Protein AF-A0A969GFQ6-F1 (afdb_monomer_lite)

Radius of gyration: 11.46 Å; chains: 1; bounding box: 30×20×28 Å

Sequence (63 aa):
MCNPHNPLGIIFSRRELIRMAEICIKHKVLIVSDEIHAELLLDNNKFTPMAKLSKEIEKIQLL

Structure (mmCIF, N/CA/C/O backbone):
data_AF-A0A969GFQ6-F1
#
_entry.id   AF-A0A969GFQ6-F1
#
loop_
_atom_site.group_PDB
_atom_site.id
_atom_site.type_symbol
_atom_site.label_atom_id
_atom_site.label_alt_id
_atom_site.label_comp_id
_atom_site.label_asym_id
_atom_site.label_entity_id
_atom_site.label_seq_id
_atom_site.pdbx_PDB_ins_code
_atom_site.Cartn_x
_atom_site.Cartn_y
_atom_site.Cartn_z
_atom_site.occupancy
_atom_site.B_iso_or_equiv
_atom_site.auth_seq_id
_atom_site.auth_comp_id
_atom_site.auth_asym_id
_atom_site.auth_atom_id
_atom_site.pdbx_PDB_model_num
ATOM 1 N N . MET A 1 1 ? -7.410 -3.390 -3.213 1.00 91.88 1 MET A N 1
ATOM 2 C CA . MET A 1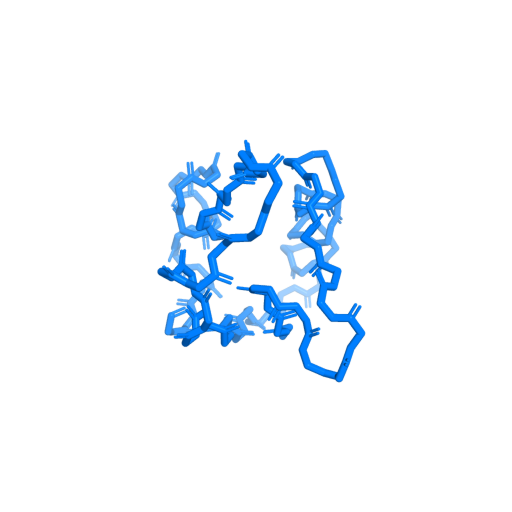 1 ? -6.593 -2.594 -4.155 1.00 91.88 1 MET A CA 1
ATOM 3 C C . MET A 1 1 ? -5.387 -3.439 -4.533 1.00 91.88 1 MET A C 1
ATOM 5 O O . MET A 1 1 ? -4.898 -4.141 -3.665 1.00 91.88 1 MET A O 1
ATOM 9 N N . CYS A 1 2 ? -4.930 -3.389 -5.784 1.00 96.94 2 CYS A N 1
ATOM 10 C CA . CYS A 1 2 ? -3.693 -4.037 -6.232 1.00 96.94 2 CYS A CA 1
ATOM 11 C C . CYS A 1 2 ? -2.688 -2.939 -6.611 1.00 96.94 2 CYS A C 1
ATOM 13 O O . CYS A 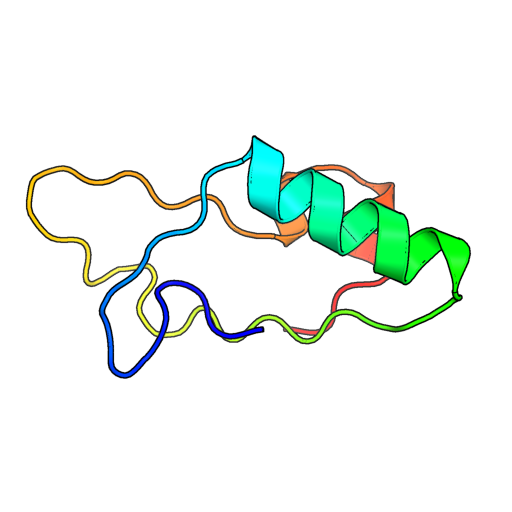1 2 ? -3.032 -2.073 -7.418 1.00 96.94 2 CYS A O 1
ATOM 15 N N . ASN A 1 3 ? -1.512 -2.917 -5.979 1.00 96.56 3 ASN A N 1
ATOM 16 C CA . ASN A 1 3 ? -0.475 -1.902 -6.176 1.00 96.56 3 ASN A CA 1
ATOM 17 C C . ASN A 1 3 ? 0.918 -2.525 -5.958 1.00 96.56 3 ASN A C 1
ATOM 19 O O . ASN A 1 3 ? 1.208 -2.900 -4.827 1.00 96.56 3 ASN A O 1
ATOM 23 N N . PRO A 1 4 ? 1.805 -2.587 -6.968 1.00 97.12 4 PRO A N 1
ATOM 24 C CA . PRO A 1 4 ? 1.608 -2.152 -8.355 1.00 97.12 4 PRO A CA 1
ATOM 25 C C . PRO A 1 4 ? 0.440 -2.863 -9.059 1.00 97.12 4 PRO A C 1
ATOM 27 O O . PRO A 1 4 ? 0.244 -4.065 -8.905 1.00 97.12 4 PRO A O 1
ATOM 30 N N . HIS A 1 5 ? -0.370 -2.108 -9.803 1.00 96.56 5 HIS A N 1
ATOM 31 C CA . HIS A 1 5 ? -1.646 -2.581 -10.340 1.00 96.56 5 HIS A CA 1
ATOM 32 C C . HIS A 1 5 ? -1.466 -3.515 -11.542 1.00 96.56 5 HIS A C 1
ATOM 34 O O . HIS A 1 5 ? -1.049 -3.082 -12.612 1.00 96.56 5 HIS A O 1
ATOM 40 N N . ASN A 1 6 ? -1.883 -4.771 -11.416 1.00 94.94 6 ASN A N 1
ATOM 41 C CA . ASN A 1 6 ? -2.092 -5.677 -12.550 1.00 94.94 6 ASN A CA 1
ATOM 42 C C . ASN A 1 6 ? -3.471 -5.403 -13.195 1.00 94.94 6 ASN A C 1
ATOM 44 O O . ASN A 1 6 ? -4.460 -5.378 -12.455 1.00 94.94 6 ASN A O 1
ATOM 48 N N . PRO A 1 7 ? -3.583 -5.190 -14.525 1.00 95.44 7 PRO A N 1
ATOM 49 C CA . PRO A 1 7 ? -2.586 -5.466 -15.578 1.00 95.44 7 PRO A CA 1
ATOM 50 C C . PRO A 1 7 ? -1.761 -4.276 -16.072 1.00 95.44 7 PRO A C 1
ATOM 52 O O . PRO A 1 7 ? -0.938 -4.438 -16.966 1.00 95.44 7 PRO A O 1
ATOM 55 N N . LEU A 1 8 ? -1.979 -3.077 -15.535 1.00 94.94 8 LEU A N 1
ATOM 56 C CA . LEU A 1 8 ? -1.478 -1.838 -16.142 1.00 94.94 8 LEU A CA 1
ATOM 57 C C . LEU A 1 8 ? -0.089 -1.395 -15.655 1.00 94.94 8 LEU A C 1
ATOM 59 O O . LEU A 1 8 ? 0.461 -0.438 -16.188 1.00 94.94 8 LEU A O 1
ATOM 63 N N . GLY A 1 9 ? 0.460 -2.033 -14.622 1.00 94.00 9 GLY A N 1
ATOM 64 C CA . GLY A 1 9 ? 1.715 -1.632 -13.984 1.00 94.00 9 GLY A CA 1
ATOM 65 C C . GLY A 1 9 ? 1.644 -0.287 -13.251 1.00 94.00 9 GLY A C 1
ATOM 66 O O . GLY A 1 9 ? 2.682 0.292 -12.944 1.00 94.00 9 GLY A O 1
ATOM 67 N N . ILE A 1 10 ? 0.443 0.237 -12.974 1.00 95.81 10 ILE A N 1
ATOM 68 C CA . ILE A 1 10 ? 0.280 1.544 -12.319 1.00 95.81 10 ILE A CA 1
ATOM 69 C C . ILE A 1 10 ? 0.773 1.457 -10.876 1.00 95.81 10 ILE A C 1
ATOM 71 O O . ILE A 1 10 ? 0.325 0.604 -10.111 1.00 95.81 10 ILE A O 1
ATOM 75 N N . ILE A 1 11 ? 1.648 2.384 -10.494 1.00 96.75 11 ILE A N 1
ATOM 76 C CA . ILE A 1 11 ? 2.088 2.569 -9.113 1.00 96.75 11 ILE A CA 1
ATOM 77 C C . ILE A 1 11 ? 1.413 3.827 -8.581 1.00 96.75 11 ILE A C 1
ATOM 79 O O . ILE A 1 11 ? 1.701 4.936 -9.034 1.00 96.75 11 ILE A O 1
ATOM 83 N N . PHE A 1 12 ? 0.500 3.661 -7.626 1.00 97.00 12 PHE A N 1
ATOM 84 C CA . PHE A 1 12 ? -0.216 4.797 -7.050 1.00 97.00 12 PHE A CA 1
ATOM 85 C C . PHE A 1 12 ? 0.718 5.661 -6.206 1.00 97.00 12 PHE A C 1
ATOM 87 O O . PHE A 1 12 ? 1.502 5.169 -5.387 1.00 97.00 12 PHE A O 1
ATOM 94 N N . SER A 1 13 ? 0.597 6.975 -6.364 1.00 96.50 13 SER A N 1
ATOM 95 C CA . SER A 1 13 ? 1.329 7.932 -5.547 1.00 96.50 13 SER A CA 1
ATOM 96 C C . SER A 1 13 ? 0.850 7.893 -4.096 1.00 96.50 13 SER A C 1
ATOM 98 O O . SER A 1 13 ? -0.309 7.596 -3.794 1.00 96.50 13 SER A O 1
ATOM 100 N N . ARG A 1 14 ? 1.718 8.316 -3.169 1.00 96.75 14 ARG A N 1
ATOM 101 C CA . ARG A 1 14 ? 1.369 8.443 -1.744 1.00 96.75 14 ARG A CA 1
ATOM 102 C C . ARG A 1 14 ? 0.077 9.241 -1.515 1.00 96.75 14 ARG A C 1
ATOM 104 O O . ARG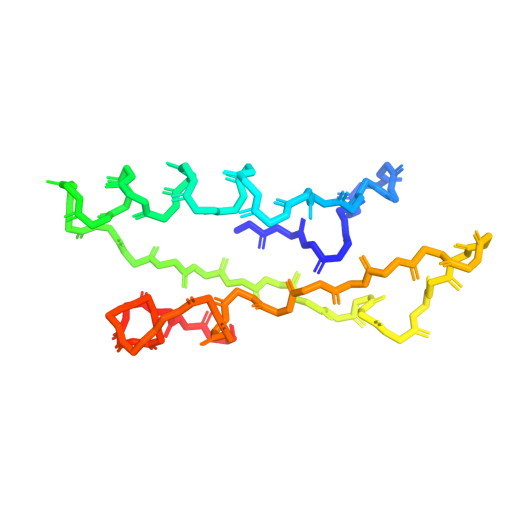 A 1 14 ? -0.703 8.903 -0.633 1.00 96.75 14 ARG A O 1
ATOM 111 N N . ARG A 1 15 ? -0.153 10.298 -2.305 1.00 97.56 15 ARG A N 1
ATOM 112 C CA . ARG A 1 15 ? -1.352 11.145 -2.208 1.00 97.56 15 ARG A CA 1
ATOM 113 C C . ARG A 1 15 ? -2.620 10.385 -2.601 1.00 97.56 15 ARG A C 1
ATOM 115 O O . ARG A 1 15 ? -3.635 10.525 -1.928 1.00 97.56 15 ARG A O 1
ATOM 122 N N . GLU A 1 16 ? -2.564 9.594 -3.666 1.00 98.00 16 GLU A N 1
ATOM 123 C CA . GLU A 1 16 ? -3.701 8.784 -4.121 1.00 98.00 16 GLU A CA 1
ATOM 124 C C . GLU A 1 16 ? -4.031 7.680 -3.120 1.00 98.00 16 GLU A C 1
ATOM 126 O O . GLU A 1 16 ? -5.200 7.490 -2.789 1.00 98.00 16 GLU A O 1
ATOM 131 N N . LEU A 1 17 ? -3.007 7.019 -2.574 1.00 98.00 17 LEU A N 1
ATOM 132 C CA . LEU A 1 17 ? -3.192 5.996 -1.548 1.00 98.00 17 LEU A CA 1
ATOM 133 C C . LEU A 1 17 ? -3.825 6.571 -0.274 1.00 98.00 17 LEU A C 1
ATOM 135 O O . LEU A 1 17 ? -4.779 5.998 0.245 1.00 98.00 17 LEU A O 1
ATOM 139 N N . ILE A 1 18 ? -3.358 7.737 0.193 1.00 98.12 18 ILE A N 1
ATOM 140 C CA . ILE A 1 18 ? -3.973 8.435 1.335 1.00 98.12 18 ILE A CA 1
ATOM 141 C C . ILE A 1 18 ? -5.430 8.755 1.039 1.00 98.12 18 ILE A C 1
ATOM 143 O O . ILE A 1 18 ? -6.294 8.486 1.868 1.00 98.12 18 ILE A O 1
ATOM 147 N N . ARG A 1 19 ? -5.719 9.279 -0.155 1.00 98.38 19 ARG A N 1
ATOM 148 C CA . ARG A 1 19 ? -7.087 9.630 -0.520 1.00 98.38 19 ARG A CA 1
ATOM 149 C C . ARG A 1 19 ? -8.012 8.412 -0.534 1.00 98.38 19 ARG A C 1
ATOM 151 O O . ARG A 1 19 ? -9.146 8.517 -0.073 1.00 98.38 19 ARG A O 1
ATOM 158 N N . MET A 1 20 ? -7.544 7.269 -1.035 1.00 97.94 20 MET A N 1
ATOM 159 C CA . MET A 1 20 ? -8.293 6.010 -0.955 1.00 97.94 20 MET A CA 1
ATOM 160 C C . MET A 1 20 ? -8.506 5.579 0.499 1.00 97.94 20 MET A C 1
ATOM 162 O O . MET A 1 20 ? -9.631 5.263 0.884 1.00 97.94 20 MET A O 1
ATOM 166 N N . ALA A 1 21 ? -7.456 5.620 1.320 1.00 97.81 21 ALA A N 1
ATOM 167 C CA . ALA A 1 21 ? -7.534 5.201 2.711 1.00 97.81 21 ALA A CA 1
ATOM 168 C C . ALA A 1 21 ? -8.480 6.081 3.548 1.00 97.81 21 ALA A C 1
ATOM 170 O O . ALA A 1 21 ? -9.255 5.553 4.339 1.00 97.81 21 ALA A O 1
ATOM 171 N N . GLU A 1 22 ? -8.503 7.399 3.325 1.00 98.25 22 GLU A N 1
ATOM 172 C CA . GLU A 1 22 ? -9.463 8.323 3.952 1.00 98.25 22 GLU A CA 1
ATOM 173 C C . GLU A 1 22 ? -10.919 7.926 3.676 1.00 98.25 22 GLU A C 1
ATOM 175 O O . GLU A 1 22 ? -11.771 8.006 4.563 1.00 98.25 22 GLU A O 1
ATOM 180 N N . ILE A 1 23 ? -11.215 7.484 2.449 1.00 98.44 23 ILE A N 1
ATOM 181 C CA . ILE A 1 23 ? -12.551 7.009 2.074 1.00 98.44 23 ILE A CA 1
ATOM 182 C C . ILE A 1 23 ? -12.864 5.716 2.837 1.00 98.44 23 ILE A C 1
ATOM 184 O O . ILE A 1 23 ? -13.933 5.608 3.439 1.00 98.44 23 ILE A O 1
ATOM 188 N N . CYS A 1 24 ? -11.931 4.764 2.881 1.00 98.25 24 CYS A N 1
ATOM 189 C CA . CYS A 1 24 ? -12.101 3.519 3.633 1.00 98.25 24 CYS A CA 1
ATOM 190 C C . CYS A 1 24 ? -12.342 3.773 5.129 1.00 98.25 24 CYS A C 1
ATOM 192 O O . CYS A 1 24 ? -13.299 3.235 5.685 1.00 98.25 24 CYS A O 1
ATOM 194 N N . ILE A 1 25 ? -11.561 4.661 5.755 1.00 97.81 25 ILE A N 1
ATOM 195 C CA . ILE A 1 25 ? -11.726 5.066 7.161 1.00 97.81 25 ILE A CA 1
ATOM 196 C C . ILE A 1 25 ? -13.114 5.672 7.382 1.00 97.81 25 ILE A C 1
ATOM 198 O O . ILE A 1 25 ? -13.862 5.212 8.248 1.00 97.81 25 ILE A O 1
ATOM 202 N N . LYS A 1 26 ? -13.500 6.662 6.563 1.00 98.38 26 LYS A N 1
ATOM 203 C CA . LYS A 1 26 ? -14.798 7.348 6.669 1.00 98.38 26 LYS A CA 1
ATOM 204 C C . LYS A 1 26 ? -15.977 6.375 6.613 1.00 98.38 26 LYS A C 1
ATOM 206 O O . LYS A 1 26 ? -16.983 6.590 7.289 1.00 98.38 26 LYS A O 1
ATOM 211 N N . HIS A 1 27 ? -15.858 5.320 5.813 1.00 98.38 27 HIS A N 1
ATOM 212 C CA . HIS A 1 27 ? -16.924 4.350 5.576 1.00 98.38 27 HIS A CA 1
ATOM 213 C C . HIS A 1 27 ? -16.757 3.035 6.350 1.00 98.38 27 HIS A C 1
ATOM 215 O O . HIS A 1 27 ? -17.570 2.133 6.167 1.00 98.38 27 HIS A O 1
ATOM 221 N N . LYS A 1 28 ? -15.762 2.933 7.245 1.00 97.62 28 LYS A N 1
ATOM 222 C CA . LYS A 1 28 ? -15.455 1.721 8.029 1.00 97.62 28 LYS A CA 1
ATOM 223 C C . LYS A 1 28 ? -15.252 0.479 7.149 1.00 97.62 28 LYS A C 1
ATOM 225 O O . LYS A 1 28 ? -15.708 -0.613 7.479 1.00 97.62 28 LYS A O 1
ATOM 230 N N . VAL A 1 29 ? -14.583 0.663 6.015 1.00 97.88 29 VAL A N 1
ATOM 231 C CA . VAL A 1 29 ? -14.251 -0.395 5.056 1.00 97.88 29 VAL A CA 1
ATOM 232 C C . VAL A 1 29 ? -12.811 -0.843 5.291 1.00 97.88 29 VAL A C 1
ATOM 234 O O . VAL A 1 29 ? -11.918 -0.008 5.417 1.00 97.88 29 VAL A O 1
ATOM 237 N N . LEU A 1 30 ? -12.585 -2.157 5.326 1.00 97.81 30 LEU A N 1
ATOM 238 C CA . LEU A 1 30 ? -11.239 -2.727 5.394 1.00 97.81 30 LEU A CA 1
ATOM 239 C C . LEU A 1 30 ? -10.510 -2.560 4.060 1.00 97.81 30 LEU A C 1
ATOM 241 O O . LEU A 1 30 ? -11.099 -2.712 2.988 1.00 97.81 30 LEU A O 1
ATOM 245 N N . ILE A 1 31 ? -9.213 -2.286 4.129 1.00 98.06 31 ILE A N 1
ATOM 246 C CA . ILE A 1 31 ? -8.350 -2.201 2.956 1.00 98.06 31 ILE A CA 1
ATOM 247 C C . ILE A 1 31 ? -7.693 -3.560 2.761 1.00 98.06 31 ILE A C 1
ATOM 249 O O . ILE A 1 31 ? -6.909 -3.975 3.598 1.00 98.06 31 ILE A O 1
ATOM 253 N N . VAL A 1 32 ? -7.969 -4.236 1.649 1.00 97.62 32 VAL A N 1
ATOM 254 C CA . VAL A 1 32 ? -7.154 -5.383 1.219 1.00 9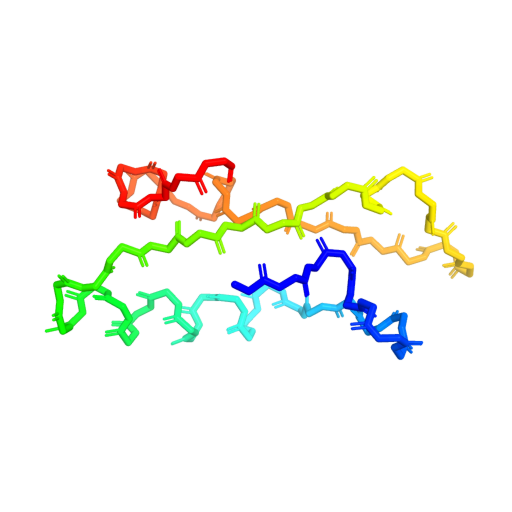7.62 32 VAL A CA 1
ATOM 255 C C . VAL A 1 32 ? -6.126 -4.873 0.215 1.00 97.62 32 VAL A C 1
ATOM 257 O O . VAL A 1 32 ? -6.539 -4.358 -0.833 1.00 97.62 32 VAL A O 1
ATOM 260 N N . SER A 1 33 ? -4.831 -4.954 0.530 1.00 96.75 33 SER A N 1
ATOM 261 C CA . SER A 1 33 ? -3.745 -4.485 -0.344 1.00 96.75 33 SER A CA 1
ATOM 262 C C . SER A 1 33 ? -3.008 -5.678 -0.955 1.00 96.75 33 SER A C 1
ATOM 264 O O . SER A 1 33 ? -2.319 -6.419 -0.268 1.00 96.75 33 SER A O 1
ATOM 266 N N . ASP A 1 34 ? -3.169 -5.892 -2.259 1.00 97.25 34 ASP A N 1
ATOM 267 C CA . ASP A 1 34 ? -2.339 -6.838 -3.003 1.00 97.25 34 ASP A CA 1
ATOM 268 C C . ASP A 1 34 ? -1.091 -6.109 -3.505 1.00 97.25 34 ASP A C 1
ATOM 270 O O . ASP A 1 34 ? -1.163 -5.279 -4.418 1.00 97.25 34 ASP A O 1
ATOM 274 N N . GLU A 1 35 ? 0.036 -6.407 -2.864 1.00 96.94 35 GLU A N 1
ATOM 275 C CA . GLU A 1 35 ? 1.334 -5.780 -3.111 1.00 96.94 35 GLU A CA 1
ATOM 276 C C . GLU A 1 35 ? 2.365 -6.778 -3.663 1.00 96.94 35 GLU A C 1
ATOM 278 O O . GLU A 1 35 ? 3.569 -6.542 -3.582 1.00 96.94 35 GLU A O 1
ATOM 283 N N . ILE A 1 36 ? 1.923 -7.895 -4.261 1.00 96.81 36 ILE A N 1
ATOM 284 C CA . ILE A 1 36 ? 2.819 -8.976 -4.720 1.00 96.81 36 ILE A CA 1
ATOM 285 C C . ILE A 1 36 ? 3.875 -8.513 -5.740 1.00 96.81 36 ILE A C 1
ATOM 287 O O . ILE A 1 36 ? 4.955 -9.090 -5.836 1.00 96.81 36 ILE A O 1
ATOM 291 N N . HIS A 1 37 ? 3.590 -7.446 -6.489 1.00 96.19 37 HIS A N 1
ATOM 292 C CA . HIS A 1 37 ? 4.503 -6.876 -7.482 1.00 96.19 37 HIS A CA 1
ATOM 293 C C . HIS A 1 37 ? 5.438 -5.790 -6.915 1.00 96.19 37 HIS A C 1
ATOM 295 O O . HIS A 1 37 ? 6.146 -5.150 -7.689 1.00 96.19 37 HIS A O 1
ATOM 301 N N . ALA A 1 38 ? 5.471 -5.560 -5.596 1.00 95.12 38 ALA A N 1
ATOM 302 C CA . ALA A 1 38 ? 6.254 -4.489 -4.963 1.00 95.12 38 ALA A CA 1
ATOM 303 C C . ALA A 1 38 ? 7.769 -4.544 -5.243 1.00 95.12 38 ALA A C 1
ATOM 305 O O . ALA A 1 38 ? 8.437 -3.513 -5.181 1.00 95.12 38 ALA A O 1
ATOM 306 N N . GLU A 1 39 ? 8.306 -5.722 -5.570 1.00 93.88 39 GLU A N 1
ATOM 307 C CA . GLU A 1 39 ? 9.723 -5.925 -5.912 1.00 93.88 39 GLU A CA 1
ATOM 308 C C . GLU A 1 39 ? 10.003 -5.855 -7.426 1.00 93.88 39 GLU A C 1
ATOM 310 O O . GLU A 1 39 ? 11.158 -5.825 -7.843 1.00 93.88 39 GLU A O 1
ATOM 315 N N . LEU A 1 40 ? 8.964 -5.782 -8.265 1.00 95.19 40 LEU A N 1
ATOM 316 C CA . LEU A 1 40 ? 9.057 -5.775 -9.731 1.00 95.19 40 LEU A CA 1
ATOM 317 C C . LEU A 1 40 ? 8.879 -4.360 -10.299 1.00 95.19 40 LEU A C 1
ATOM 319 O O . LEU A 1 40 ? 8.052 -4.117 -11.178 1.00 95.19 40 LEU A O 1
ATOM 323 N N . LEU A 1 41 ? 9.639 -3.403 -9.767 1.00 94.19 41 LEU A N 1
ATOM 324 C CA . LEU A 1 41 ? 9.551 -2.001 -10.178 1.00 94.19 41 LEU A CA 1
ATOM 325 C C . LEU A 1 41 ? 10.421 -1.733 -11.409 1.00 94.19 41 LEU A C 1
ATOM 327 O O . LEU A 1 41 ? 11.595 -2.096 -11.450 1.00 94.19 41 LEU A O 1
ATOM 331 N N . LEU A 1 42 ? 9.846 -1.046 -12.395 1.00 92.31 42 LEU A N 1
ATOM 332 C CA . LEU A 1 42 ? 10.536 -0.594 -13.606 1.00 92.31 42 LEU A CA 1
ATOM 333 C C . LEU A 1 42 ? 10.901 0.894 -13.499 1.00 92.31 42 LEU A C 1
ATOM 335 O O . LEU A 1 42 ? 10.318 1.623 -12.695 1.00 92.31 42 LEU A O 1
ATOM 339 N N . ASP A 1 43 ? 11.854 1.348 -14.314 1.00 90.44 43 ASP A N 1
ATOM 340 C CA . ASP A 1 43 ? 12.182 2.769 -14.531 1.00 90.44 43 ASP A CA 1
ATOM 341 C C . ASP A 1 43 ? 12.492 3.584 -13.261 1.00 90.44 43 ASP A C 1
ATOM 343 O O . ASP A 1 43 ? 12.163 4.765 -13.161 1.00 90.44 43 ASP A O 1
ATOM 347 N N . ASN A 1 44 ? 13.137 2.959 -12.268 1.00 88.25 44 ASN A N 1
ATOM 348 C CA . ASN A 1 44 ? 13.429 3.557 -10.955 1.00 88.25 44 ASN A CA 1
ATOM 349 C C . ASN A 1 44 ? 12.184 4.069 -10.204 1.00 88.25 44 ASN A C 1
ATOM 351 O O . ASN A 1 44 ? 12.292 4.937 -9.328 1.00 88.25 44 ASN A O 1
ATOM 355 N N . ASN A 1 45 ? 11.000 3.542 -10.527 1.00 91.94 45 ASN A N 1
ATOM 356 C CA . ASN A 1 45 ? 9.783 3.894 -9.817 1.00 91.94 45 ASN A CA 1
ATOM 357 C C . ASN A 1 45 ? 9.876 3.521 -8.336 1.00 91.94 45 ASN A C 1
ATOM 359 O O . ASN A 1 45 ? 10.543 2.566 -7.939 1.00 91.94 45 ASN A O 1
ATOM 363 N N . LYS A 1 46 ? 9.172 4.293 -7.504 1.00 92.62 46 LYS A N 1
ATOM 364 C CA . LYS A 1 46 ? 9.122 4.078 -6.058 1.00 92.62 46 LYS A CA 1
ATOM 365 C C . LYS A 1 46 ? 7.767 3.538 -5.655 1.00 92.62 46 LYS A C 1
ATOM 367 O O . LYS A 1 46 ? 6.742 4.166 -5.903 1.00 92.62 46 LYS A O 1
ATOM 372 N N . PHE A 1 47 ? 7.795 2.420 -4.953 1.00 96.50 47 PHE A N 1
ATOM 373 C CA . PHE A 1 47 ? 6.626 1.833 -4.331 1.00 96.50 47 PHE A CA 1
ATOM 374 C C . PHE A 1 47 ? 6.450 2.338 -2.895 1.00 96.50 47 PHE A C 1
ATOM 376 O O . PHE A 1 47 ? 7.422 2.519 -2.160 1.00 96.50 47 PHE A O 1
ATOM 383 N N . THR A 1 48 ? 5.203 2.574 -2.486 1.00 96.62 48 THR A N 1
ATOM 384 C CA . THR A 1 48 ? 4.848 2.876 -1.094 1.00 96.62 48 THR A CA 1
ATOM 385 C C . THR A 1 48 ? 3.831 1.840 -0.620 1.00 96.62 48 THR A C 1
ATOM 387 O O . THR A 1 48 ? 2.700 1.883 -1.106 1.00 96.62 48 THR A O 1
ATOM 390 N N . PRO A 1 49 ? 4.198 0.958 0.330 1.00 96.81 49 PRO A N 1
ATOM 391 C CA . PRO A 1 49 ? 3.250 0.035 0.942 1.00 96.81 49 PRO A CA 1
ATOM 392 C C . PRO A 1 49 ? 2.116 0.798 1.619 1.00 96.81 49 PRO A C 1
ATOM 394 O O . PRO A 1 49 ? 2.374 1.788 2.319 1.00 96.81 49 PRO A O 1
ATOM 397 N N . MET A 1 50 ? 0.881 0.326 1.470 1.00 97.31 50 MET A N 1
ATOM 398 C CA . MET A 1 50 ? -0.291 0.952 2.088 1.00 97.31 50 MET A CA 1
ATOM 399 C C . MET A 1 50 ? -0.134 1.031 3.621 1.00 97.31 50 MET A C 1
ATOM 401 O O . MET A 1 50 ? -0.391 2.080 4.220 1.00 97.31 50 MET A O 1
ATOM 405 N N . ALA A 1 51 ? 0.443 -0.004 4.242 1.00 95.81 51 ALA A N 1
ATOM 406 C CA . ALA A 1 51 ? 0.609 -0.089 5.695 1.00 95.81 51 ALA A CA 1
ATOM 407 C C . ALA A 1 51 ? 1.576 0.968 6.246 1.00 95.81 51 ALA A C 1
ATOM 409 O O . ALA A 1 51 ? 1.501 1.348 7.411 1.00 95.81 51 ALA A O 1
ATOM 410 N N . LYS A 1 52 ? 2.480 1.497 5.409 1.00 96.12 52 LYS A N 1
ATOM 411 C CA . LYS A 1 52 ? 3.470 2.505 5.818 1.00 96.12 52 LYS A CA 1
ATOM 412 C C . LYS A 1 52 ? 2.939 3.940 5.765 1.00 96.12 52 LYS A C 1
ATOM 414 O O . LYS A 1 52 ? 3.689 4.875 6.049 1.00 96.12 52 LYS A O 1
ATOM 419 N N . LEU A 1 53 ? 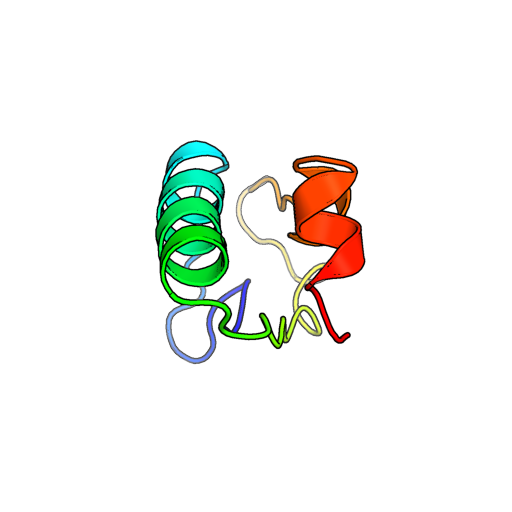1.675 4.155 5.396 1.00 96.50 53 LEU A N 1
ATOM 420 C CA . LEU A 1 53 ? 1.118 5.504 5.258 1.00 96.50 53 LEU A CA 1
ATOM 421 C C . LEU A 1 53 ? 0.814 6.168 6.603 1.00 96.50 53 LEU A C 1
ATOM 423 O O . LEU A 1 53 ? 1.108 7.357 6.757 1.00 96.50 53 LEU A O 1
ATOM 427 N N . SER A 1 54 ? 0.241 5.424 7.556 1.00 97.19 54 SER A N 1
ATOM 428 C CA . SER A 1 54 ? -0.008 5.860 8.935 1.00 97.19 54 SER A CA 1
ATOM 429 C C . SER A 1 54 ? -0.375 4.670 9.834 1.00 97.19 54 SER A C 1
ATOM 431 O O . SER A 1 54 ? -0.863 3.650 9.354 1.00 97.19 54 SER A O 1
ATOM 433 N N . LYS A 1 55 ? -0.234 4.836 11.158 1.00 96.94 55 LYS A N 1
ATOM 434 C CA . LYS A 1 55 ? -0.674 3.832 12.150 1.00 96.94 55 LYS A CA 1
ATOM 435 C C . LYS A 1 55 ? -2.182 3.568 12.137 1.00 96.94 55 LYS A C 1
ATOM 437 O O . LYS A 1 55 ? -2.636 2.571 12.682 1.00 96.94 55 LYS A O 1
ATOM 442 N N . GLU A 1 56 ? -2.976 4.504 11.627 1.00 96.62 56 GLU A N 1
ATOM 443 C CA . GLU A 1 56 ? -4.424 4.326 11.513 1.00 96.62 56 GLU A CA 1
ATOM 444 C C . GLU A 1 56 ? -4.763 3.440 10.315 1.00 96.62 56 GLU A C 1
ATOM 446 O O . GLU A 1 56 ? -5.564 2.519 10.446 1.00 96.62 56 GLU A O 1
ATOM 451 N N . ILE A 1 57 ? -4.089 3.669 9.185 1.00 97.25 57 ILE A N 1
ATOM 452 C CA . ILE A 1 57 ? -4.252 2.884 7.958 1.00 97.25 57 ILE A CA 1
ATOM 453 C C . ILE A 1 57 ? -3.770 1.448 8.177 1.00 97.25 57 ILE A C 1
ATOM 455 O O . ILE A 1 57 ? -4.482 0.513 7.827 1.00 97.25 57 ILE A O 1
ATOM 459 N N . GLU A 1 58 ? -2.626 1.271 8.843 1.00 97.06 58 GLU A N 1
ATOM 460 C CA . GLU A 1 58 ? -2.082 -0.043 9.216 1.00 97.06 58 GLU A CA 1
ATOM 461 C C . GLU A 1 58 ? -3.103 -0.912 9.975 1.00 97.06 58 GLU A C 1
ATOM 463 O O . GLU A 1 58 ? -3.191 -2.112 9.741 1.00 97.06 58 GLU A O 1
ATOM 468 N N . LYS A 1 59 ? -3.931 -0.314 10.843 1.00 96.69 59 LYS A N 1
ATOM 469 C CA . LYS A 1 59 ? -4.931 -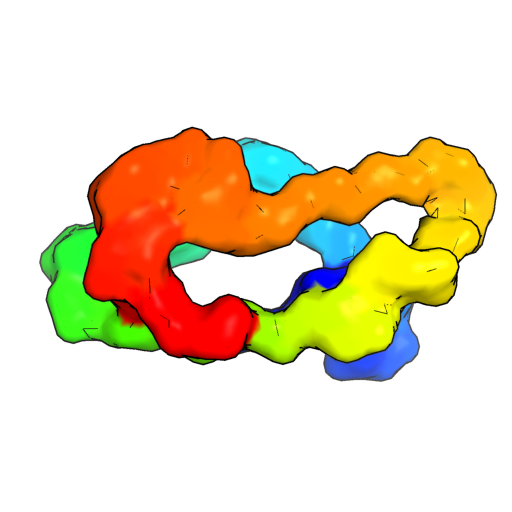1.045 11.645 1.00 96.69 59 LYS A CA 1
ATOM 470 C C . LYS A 1 59 ? -6.138 -1.534 10.852 1.00 96.69 59 LYS A C 1
ATOM 472 O O . LYS A 1 59 ? -6.828 -2.437 11.317 1.00 96.69 59 LYS A O 1
ATOM 477 N N . ILE A 1 60 ? -6.445 -0.895 9.726 1.00 96.06 60 ILE A N 1
ATOM 478 C CA . ILE A 1 60 ? -7.601 -1.243 8.887 1.00 96.06 60 ILE A CA 1
ATOM 479 C C . ILE A 1 60 ? -7.190 -1.960 7.600 1.00 96.06 60 ILE A C 1
ATOM 481 O O . ILE A 1 60 ? -8.050 -2.267 6.772 1.00 96.06 60 ILE A O 1
ATOM 485 N N . GLN A 1 61 ? -5.893 -2.202 7.423 1.00 93.44 61 GLN A N 1
ATOM 486 C CA . GLN A 1 61 ? -5.355 -2.965 6.314 1.00 93.44 61 GLN A CA 1
ATOM 487 C C . GLN A 1 61 ? -5.299 -4.459 6.644 1.00 93.44 61 GLN A C 1
ATOM 489 O O . GLN A 1 61 ? -4.957 -4.868 7.750 1.00 93.44 61 GLN A O 1
ATOM 494 N N . LEU A 1 62 ? -5.606 -5.265 5.634 1.00 88.75 62 LEU A N 1
ATOM 495 C CA . LEU A 1 62 ? -5.349 -6.690 5.551 1.00 88.75 62 LEU A CA 1
ATOM 496 C C . LEU A 1 62 ? -4.449 -6.949 4.343 1.00 88.75 62 LEU A C 1
ATOM 498 O O . LEU A 1 62 ? -4.758 -6.468 3.250 1.00 88.75 62 LEU A O 1
ATOM 502 N N . LEU A 1 63 ? -3.419 -7.770 4.570 1.00 64.88 63 LEU A N 1
ATOM 503 C CA . LEU A 1 63 ? -2.302 -8.044 3.657 1.00 64.88 63 LEU A CA 1
ATOM 504 C C . LEU A 1 63 ? -1.428 -6.808 3.417 1.00 64.88 63 LEU A C 1
ATOM 506 O O . LEU A 1 63 ? -1.937 -5.777 2.926 1.00 64.88 63 LEU A O 1
#

Secondary structure (DSSP, 8-state):
-BSSBTTTTB---HHHHHHHHHHHHHHTPPEE-B-TTTT---TT-----GGGS-HHHHHHEE-

Foldseek 3Di:
DEACDPPPSDHDDLVRLVVVLVVCVVVVHAAEYHDVCQVVDPPPDHHDDSLNSDVVSVVRYDD

pLDDT: mean 95.62, std 4.5, range [64.88, 98.44]